Protein AF-A0A3P2RAH0-F1 (afdb_monomer_lite)

Sequence (62 aa):
MNKHNVDKHFKTTFQNKFVSKGRVGRCIREKHVSEIGDLLLVNFGVVSIWCFKRDLVEVGES

Secondary structure (DSSP, 8-state):
-------EEEEE---BTTB-TTEEEEEEEEEEETTTEEEEEEE-SS-EEEEEGGGEEE----

Organism: Weissella viridescens (NCBI:txid1629)

pLDDT: mean 72.08, std 13.85, range [40.5, 87.5]

Foldseek 3Di:
DDFPQPFFKWWAQDPDPVDHGTAIWTFGGWDADPPQGIWTFTDRPVDTDIDHPVRIDTDDDD

Structure (mmCIF, N/CA/C/O backbone):
data_AF-A0A3P2RAH0-F1
#
_entry.id   AF-A0A3P2RAH0-F1
#
loop_
_atom_site.group_PDB
_atom_site.id
_atom_site.type_symbol
_atom_site.label_atom_id
_atom_site.label_alt_id
_atom_site.label_comp_id
_atom_site.label_asym_id
_atom_site.label_entity_id
_atom_site.label_seq_id
_atom_site.pdbx_PDB_ins_code
_atom_site.Cartn_x
_atom_site.Cartn_y
_atom_site.Cartn_z
_atom_site.occupancy
_atom_site.B_iso_or_equiv
_atom_site.auth_seq_id
_atom_site.auth_comp_id
_atom_site.auth_asym_id
_atom_site.auth_atom_id
_atom_site.pdbx_PDB_model_num
ATOM 1 N N . MET A 1 1 ? 19.496 -6.393 -7.177 1.00 40.50 1 MET A N 1
ATOM 2 C CA . MET A 1 1 ? 18.501 -5.791 -6.259 1.00 40.50 1 MET A CA 1
ATOM 3 C C . MET A 1 1 ? 17.523 -6.871 -5.830 1.00 40.50 1 MET A C 1
ATOM 5 O O . MET A 1 1 ? 16.669 -7.248 -6.625 1.00 40.50 1 MET A O 1
ATOM 9 N N . ASN A 1 2 ? 17.690 -7.408 -4.619 1.00 42.56 2 ASN A N 1
ATOM 10 C CA . ASN A 1 2 ? 16.764 -8.381 -4.039 1.00 42.56 2 ASN A CA 1
ATOM 11 C C . ASN A 1 2 ? 15.382 -7.737 -3.893 1.00 42.56 2 ASN A C 1
ATOM 13 O O . ASN A 1 2 ? 15.243 -6.697 -3.252 1.00 42.56 2 ASN A O 1
ATOM 17 N N . LYS A 1 3 ? 14.363 -8.341 -4.512 1.00 46.44 3 LYS A N 1
ATOM 18 C CA . LYS A 1 3 ? 12.965 -8.038 -4.206 1.00 46.44 3 LYS A CA 1
ATOM 19 C C . LYS A 1 3 ? 12.709 -8.553 -2.790 1.00 46.44 3 LYS A C 1
ATOM 21 O O . LYS A 1 3 ? 12.390 -9.723 -2.616 1.00 46.44 3 LYS A O 1
ATOM 26 N N . HIS A 1 4 ? 12.893 -7.707 -1.782 1.00 55.25 4 HIS A N 1
ATOM 27 C CA . HIS A 1 4 ? 12.292 -7.969 -0.482 1.00 55.25 4 HIS A CA 1
ATOM 28 C C . HIS A 1 4 ? 10.776 -7.920 -0.695 1.00 55.25 4 HIS A C 1
ATOM 30 O O . HIS A 1 4 ? 10.206 -6.850 -0.908 1.00 55.25 4 HIS A O 1
ATOM 36 N N . ASN A 1 5 ? 10.139 -9.091 -0.742 1.00 52.56 5 AS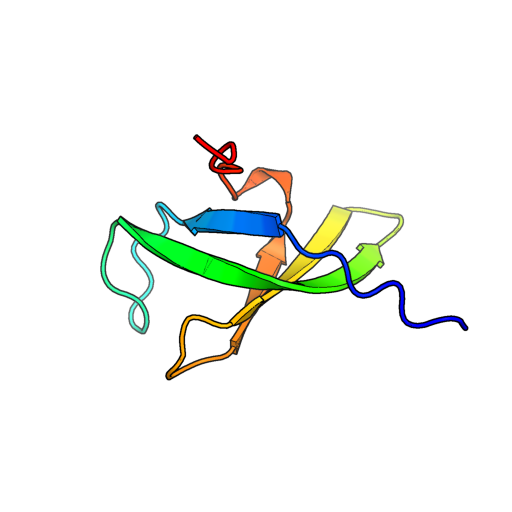N A N 1
ATOM 37 C CA . ASN A 1 5 ? 8.694 -9.183 -0.599 1.00 52.56 5 ASN A CA 1
ATOM 38 C C . ASN A 1 5 ? 8.391 -8.738 0.834 1.00 52.56 5 ASN A C 1
ATOM 40 O O . ASN A 1 5 ? 8.586 -9.498 1.778 1.00 52.56 5 ASN A O 1
ATOM 44 N N . VAL A 1 6 ? 8.020 -7.470 0.991 1.00 64.19 6 VAL A N 1
ATOM 45 C CA . VAL A 1 6 ? 7.574 -6.917 2.268 1.00 64.19 6 VAL A CA 1
ATOM 46 C C . VAL A 1 6 ? 6.138 -7.376 2.455 1.00 64.19 6 VAL A C 1
ATOM 48 O O . VAL A 1 6 ? 5.228 -6.773 1.895 1.00 64.19 6 VAL A O 1
ATOM 51 N N . ASP A 1 7 ? 5.946 -8.470 3.183 1.00 69.94 7 ASP A N 1
ATOM 52 C CA . ASP A 1 7 ? 4.613 -8.996 3.451 1.00 69.94 7 ASP A CA 1
ATOM 53 C C . ASP A 1 7 ? 3.983 -8.276 4.643 1.00 69.94 7 ASP A C 1
ATOM 55 O O . ASP A 1 7 ? 4.183 -8.645 5.795 1.00 69.94 7 ASP A O 1
ATOM 59 N N . LYS A 1 8 ? 3.290 -7.175 4.359 1.00 76.75 8 LYS A N 1
ATOM 60 C CA . LYS A 1 8 ? 2.611 -6.358 5.367 1.00 76.75 8 LYS A CA 1
ATOM 61 C C . LYS A 1 8 ? 1.238 -5.954 4.861 1.00 7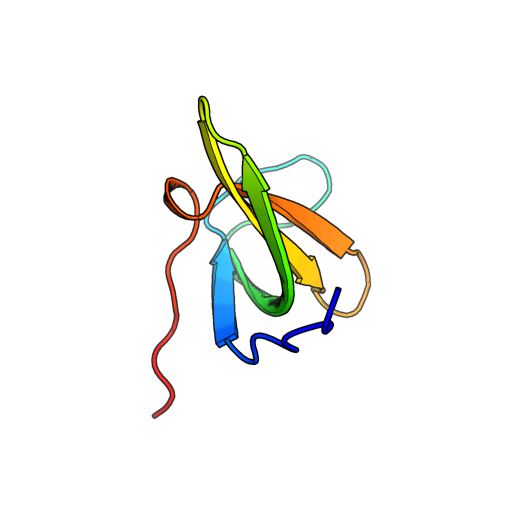6.75 8 LYS A C 1
A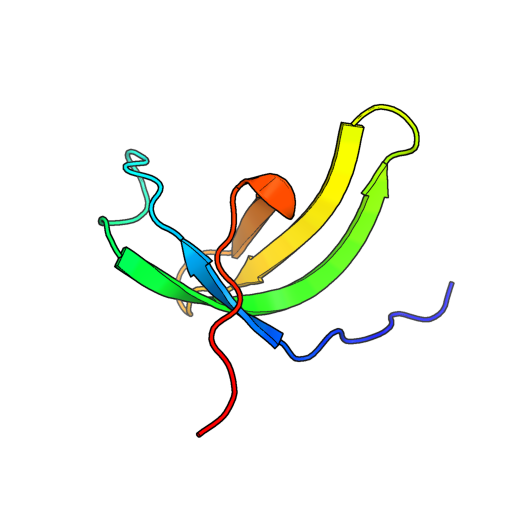TOM 63 O O . LYS A 1 8 ? 1.083 -5.563 3.697 1.00 76.75 8 LYS A O 1
ATOM 68 N N . HIS A 1 9 ? 0.253 -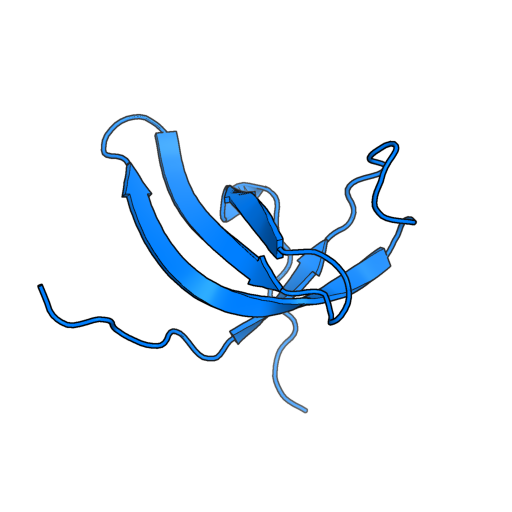6.007 5.746 1.00 79.25 9 HIS A N 1
ATOM 69 C CA . HIS A 1 9 ? -1.098 -5.550 5.461 1.00 79.25 9 HIS A CA 1
ATOM 70 C C . HIS A 1 9 ? -1.230 -4.071 5.816 1.00 79.25 9 HIS A C 1
ATOM 72 O O . HIS A 1 9 ? -0.921 -3.644 6.926 1.00 79.25 9 HIS A O 1
ATOM 78 N N . PHE A 1 10 ? -1.713 -3.279 4.865 1.00 76.38 10 PHE A N 1
ATOM 79 C CA . PHE A 1 10 ? -1.939 -1.853 5.053 1.00 76.38 10 PHE A CA 1
ATOM 80 C C . PHE A 1 10 ? -3.398 -1.520 4.802 1.00 76.38 10 PHE A C 1
ATOM 82 O O . PHE A 1 10 ? -3.968 -1.872 3.768 1.00 76.38 10 PHE A O 1
ATOM 89 N N . LYS A 1 11 ? -3.998 -0.792 5.738 1.00 72.19 11 LYS A N 1
ATOM 90 C CA . LYS A 1 11 ? -5.282 -0.137 5.547 1.00 72.19 11 LYS A CA 1
ATOM 91 C C . LYS A 1 11 ? -5.032 1.253 5.000 1.00 72.19 11 LYS A C 1
ATOM 93 O O . LYS A 1 11 ? -4.246 2.023 5.553 1.00 72.19 11 LYS A O 1
ATOM 98 N N . THR A 1 12 ? -5.726 1.582 3.920 1.00 67.38 12 THR A N 1
ATOM 99 C CA . THR A 1 12 ? -5.657 2.924 3.347 1.00 67.38 12 THR A CA 1
ATOM 100 C C . THR A 1 12 ? -6.946 3.656 3.660 1.00 67.38 12 THR A C 1
ATOM 102 O O . THR A 1 12 ? -8.057 3.165 3.438 1.00 67.38 12 THR A O 1
ATOM 105 N N . THR A 1 13 ? -6.797 4.849 4.226 1.00 58.59 13 THR A N 1
ATOM 106 C CA . THR A 1 13 ? -7.919 5.749 4.520 1.00 58.59 13 THR A CA 1
ATOM 107 C C . THR A 1 13 ? -8.051 6.824 3.442 1.00 58.59 13 THR A C 1
ATOM 109 O O . THR A 1 13 ? -8.681 7.854 3.662 1.00 58.59 13 THR A O 1
ATOM 112 N N . PHE A 1 14 ? -7.472 6.597 2.258 1.00 52.16 14 PHE A N 1
ATOM 113 C CA . PHE A 1 14 ? -7.604 7.522 1.142 1.00 52.16 14 PHE A CA 1
ATOM 114 C C . PHE A 1 14 ? -8.967 7.364 0.485 1.00 52.16 14 PHE A C 1
ATOM 116 O O . PHE A 1 14 ? -9.367 6.285 0.056 1.00 52.16 14 PHE A O 1
ATOM 123 N N . GLN A 1 15 ? -9.676 8.482 0.382 1.00 46.09 15 GLN A N 1
ATOM 124 C CA . GLN A 1 15 ? -10.863 8.618 -0.444 1.00 46.09 15 GLN A CA 1
ATOM 125 C C . GLN A 1 15 ? -10.397 8.950 -1.866 1.00 46.09 15 GLN A C 1
ATOM 127 O O . GLN A 1 15 ? -10.420 10.104 -2.278 1.00 46.09 15 GLN A O 1
ATOM 132 N N . ASN A 1 16 ? -9.883 7.960 -2.596 1.00 46.03 16 ASN A N 1
ATOM 133 C CA . ASN A 1 16 ? -9.500 8.154 -3.994 1.00 46.03 16 ASN A CA 1
ATOM 134 C C . ASN A 1 16 ? -10.657 7.715 -4.906 1.00 46.03 16 ASN A C 1
ATOM 136 O O . ASN A 1 16 ? -11.386 6.785 -4.568 1.00 46.03 16 ASN A O 1
ATOM 140 N N . LYS A 1 17 ? -10.811 8.339 -6.082 1.00 50.72 17 LYS A N 1
ATOM 141 C CA . LYS A 1 17 ? -11.856 8.018 -7.077 1.00 50.72 17 LYS A CA 1
ATOM 142 C C . LYS A 1 17 ? -11.915 6.527 -7.459 1.00 50.72 17 LYS A C 1
ATOM 144 O O . LYS A 1 17 ? -12.935 6.083 -7.969 1.00 50.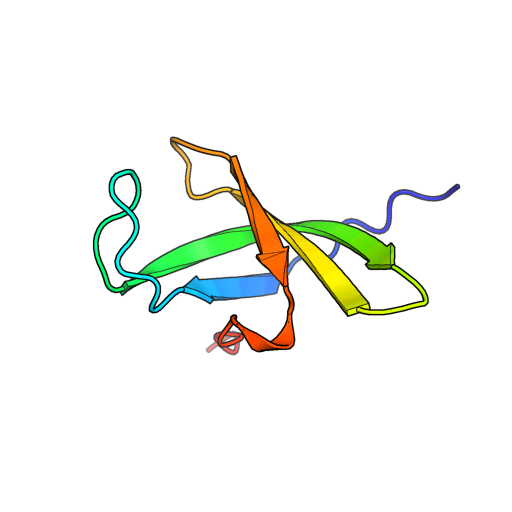72 17 LYS A O 1
ATOM 149 N N . PHE A 1 18 ? -10.841 5.772 -7.211 1.00 51.38 18 PHE A N 1
ATOM 150 C CA . PHE A 1 18 ? -10.680 4.374 -7.621 1.00 51.38 18 PHE A CA 1
ATOM 151 C C . PHE A 1 18 ? -10.721 3.352 -6.475 1.00 51.38 18 PHE A C 1
ATOM 153 O O . PHE A 1 18 ? -10.887 2.162 -6.734 1.00 51.38 18 PHE A O 1
ATOM 160 N N . VAL A 1 19 ? -10.570 3.775 -5.214 1.00 55.81 19 VAL A N 1
ATOM 161 C CA . VAL A 1 19 ? -10.551 2.864 -4.057 1.00 55.81 19 VAL A CA 1
ATOM 162 C C . VAL A 1 19 ? -11.465 3.435 -2.983 1.00 55.81 19 VAL A C 1
ATOM 164 O O . VAL A 1 19 ? -11.234 4.523 -2.462 1.00 55.81 19 VAL A O 1
ATOM 167 N N . SER A 1 20 ? -12.535 2.699 -2.680 1.00 54.88 20 SER A N 1
ATOM 168 C CA . SER A 1 20 ? -13.483 3.033 -1.615 1.00 54.88 20 SER A CA 1
ATOM 169 C C . SER A 1 20 ? -12.756 3.231 -0.282 1.00 54.88 20 SER A C 1
ATOM 171 O O . SER A 1 20 ? -11.808 2.498 0.008 1.00 54.88 20 SER A O 1
ATOM 173 N N . LYS A 1 21 ? -13.235 4.160 0.558 1.00 59.78 21 LYS A N 1
ATOM 174 C CA . LYS A 1 21 ? -12.686 4.386 1.905 1.00 59.78 21 LYS A CA 1
ATOM 175 C C . LYS A 1 21 ? -12.551 3.063 2.674 1.00 59.78 21 LYS A C 1
ATOM 177 O O . LYS A 1 21 ? -13.517 2.310 2.767 1.00 59.78 21 LYS A O 1
ATOM 182 N N . GLY A 1 22 ? -11.378 2.823 3.264 1.00 65.31 22 GLY A N 1
ATOM 183 C CA . GLY A 1 22 ? -11.185 1.804 4.298 1.00 65.31 22 GLY A CA 1
ATOM 184 C C . GLY A 1 22 ? -10.857 0.387 3.822 1.00 65.31 22 GLY A C 1
ATOM 185 O O . GLY A 1 22 ? -11.140 -0.552 4.564 1.00 65.31 22 GLY A O 1
ATOM 186 N N . ARG A 1 23 ? -10.252 0.204 2.640 1.00 72.75 23 ARG A N 1
ATOM 187 C CA . ARG A 1 23 ? -9.782 -1.121 2.193 1.00 72.75 23 ARG A CA 1
ATOM 188 C C . ARG A 1 23 ? -8.412 -1.478 2.772 1.00 72.75 23 ARG A C 1
ATOM 190 O O . ARG A 1 23 ? -7.522 -0.632 2.863 1.00 72.75 23 ARG A O 1
ATOM 197 N N . VAL A 1 24 ? -8.258 -2.753 3.121 1.00 81.19 24 VAL A N 1
ATOM 198 C CA . VAL A 1 24 ? -6.970 -3.368 3.460 1.00 81.19 24 VAL A CA 1
ATOM 199 C C . VAL A 1 24 ? -6.387 -3.975 2.189 1.00 81.19 24 VAL A C 1
ATOM 201 O O . VAL A 1 24 ? -7.096 -4.644 1.438 1.00 81.19 24 VAL A O 1
ATOM 204 N N . GLY A 1 25 ? -5.116 -3.705 1.926 1.00 82.94 25 GLY A N 1
ATOM 205 C CA . GLY A 1 25 ? -4.361 -4.293 0.831 1.00 82.94 25 GLY A CA 1
ATOM 206 C C . GLY A 1 25 ? -3.033 -4.847 1.327 1.00 82.94 25 GLY A C 1
ATOM 207 O O . GLY A 1 25 ? -2.556 -4.496 2.407 1.00 82.94 25 GLY A O 1
ATOM 208 N N . ARG A 1 26 ? -2.434 -5.722 0.526 1.00 85.44 26 ARG A N 1
ATOM 209 C CA . ARG A 1 26 ? -1.144 -6.344 0.823 1.00 85.44 26 ARG A CA 1
ATOM 210 C C . ARG A 1 26 ? -0.043 -5.567 0.119 1.00 85.44 26 ARG A C 1
ATOM 212 O O . ARG A 1 26 ? -0.108 -5.371 -1.098 1.00 85.44 26 ARG A O 1
ATOM 219 N N . CYS A 1 27 ? 0.954 -5.107 0.865 1.00 85.31 27 CYS A N 1
ATOM 220 C CA . CYS A 1 27 ? 2.173 -4.609 0.247 1.00 85.31 27 CYS A CA 1
ATOM 221 C C . CYS A 1 27 ? 2.876 -5.772 -0.448 1.00 85.31 27 CYS A C 1
ATOM 223 O O . CYS A 1 27 ? 2.987 -6.863 0.100 1.00 85.31 27 CYS A O 1
ATOM 225 N N . ILE A 1 28 ? 3.318 -5.546 -1.678 1.00 86.50 28 ILE A N 1
ATOM 226 C CA . ILE A 1 28 ? 4.073 -6.546 -2.441 1.00 86.50 28 ILE A CA 1
ATOM 227 C C . ILE A 1 28 ? 5.424 -6.008 -2.909 1.00 86.50 28 ILE A C 1
ATOM 229 O O . ILE A 1 28 ? 6.220 -6.745 -3.489 1.00 86.50 28 ILE A O 1
ATOM 233 N N . ARG A 1 29 ? 5.690 -4.713 -2.693 1.00 85.06 29 ARG A N 1
ATOM 234 C CA . ARG A 1 29 ? 6.967 -4.079 -3.027 1.00 85.06 29 ARG A CA 1
ATOM 235 C C . ARG A 1 29 ? 7.146 -2.761 -2.284 1.00 85.06 29 ARG A C 1
ATOM 237 O O . ARG A 1 29 ? 6.237 -1.940 -2.269 1.00 85.06 29 ARG A O 1
ATOM 244 N N . GLU A 1 30 ? 8.354 -2.519 -1.794 1.00 82.75 30 GLU A N 1
ATOM 245 C CA . GLU A 1 30 ? 8.793 -1.223 -1.270 1.00 82.75 30 GLU A CA 1
ATOM 246 C C . GLU A 1 30 ? 9.830 -0.601 -2.218 1.00 82.75 30 GLU A C 1
ATOM 248 O O . GLU A 1 30 ? 10.626 -1.297 -2.861 1.00 82.75 30 GLU A O 1
ATOM 253 N N . LYS A 1 31 ? 9.786 0.724 -2.355 1.00 83.19 31 LYS A N 1
ATOM 254 C CA . LYS A 1 31 ? 10.774 1.534 -3.062 1.00 83.19 31 LYS A CA 1
ATOM 255 C C . LYS A 1 31 ? 11.133 2.723 -2.178 1.00 83.19 31 LYS A C 1
ATOM 257 O O . LYS A 1 31 ? 10.291 3.580 -1.930 1.00 83.19 31 LYS A O 1
ATOM 262 N N . HIS A 1 32 ? 12.394 2.808 -1.775 1.00 80.38 32 HIS A N 1
ATOM 263 C CA . HIS A 1 32 ? 12.911 3.989 -1.093 1.00 80.38 32 HIS A CA 1
ATOM 264 C C . HIS A 1 32 ? 13.065 5.142 -2.086 1.00 80.38 32 HIS A C 1
ATOM 266 O O . HIS A 1 32 ? 13.710 4.993 -3.129 1.00 80.38 32 HIS A O 1
ATOM 272 N N . VAL A 1 33 ? 12.455 6.283 -1.772 1.00 80.31 33 VAL A N 1
ATOM 273 C CA . VAL A 1 33 ? 12.607 7.530 -2.522 1.00 80.31 33 VAL A CA 1
ATOM 274 C C . VAL A 1 33 ? 13.265 8.534 -1.581 1.00 80.31 33 VAL A C 1
ATOM 276 O O . VAL A 1 33 ? 12.637 9.022 -0.645 1.00 80.31 33 VAL A O 1
ATOM 279 N N . SER A 1 34 ? 14.544 8.821 -1.827 1.00 73.88 34 SER A N 1
ATOM 280 C CA . SER A 1 34 ? 15.453 9.558 -0.933 1.00 73.88 34 SER A CA 1
ATOM 281 C C . SER A 1 34 ? 14.968 10.943 -0.488 1.00 73.88 34 SER A C 1
ATOM 283 O O . SER A 1 34 ? 15.448 11.451 0.517 1.00 73.88 34 SER A O 1
ATOM 285 N N . GLU A 1 35 ? 14.005 11.539 -1.189 1.00 70.56 35 GLU A N 1
ATOM 286 C CA . GLU A 1 35 ? 13.515 12.899 -0.922 1.00 70.56 35 GLU A CA 1
ATOM 287 C C . GLU A 1 35 ? 12.122 12.945 -0.271 1.00 70.56 35 GLU A C 1
ATOM 289 O O . GLU A 1 35 ? 11.733 13.972 0.278 1.00 70.56 35 GLU A O 1
ATOM 294 N N . ILE A 1 36 ? 11.346 11.855 -0.337 1.00 69.75 36 ILE A N 1
ATOM 295 C CA . ILE A 1 36 ? 9.904 11.869 -0.002 1.00 69.75 36 ILE A CA 1
ATOM 296 C C . ILE A 1 36 ? 9.519 10.728 0.963 1.00 69.75 36 ILE A C 1
ATOM 298 O O . ILE A 1 36 ? 8.411 10.700 1.500 1.00 69.75 36 ILE A O 1
ATOM 302 N N . GLY A 1 37 ? 10.452 9.812 1.236 1.00 76.44 37 GLY A N 1
ATOM 303 C CA . GLY A 1 37 ? 10.270 8.661 2.116 1.00 76.44 37 GLY A CA 1
ATOM 304 C C . GLY A 1 37 ? 9.991 7.364 1.354 1.00 76.44 37 GLY A C 1
ATOM 305 O O . GLY A 1 37 ? 10.305 7.221 0.170 1.00 76.44 37 GLY A O 1
ATOM 306 N N . ASP A 1 38 ? 9.410 6.392 2.051 1.00 81.06 38 ASP A N 1
ATOM 307 C CA . ASP A 1 38 ? 9.169 5.060 1.496 1.00 81.06 38 ASP A CA 1
ATOM 308 C C . ASP A 1 38 ? 7.879 5.041 0.666 1.00 81.06 38 ASP A C 1
ATOM 310 O O . ASP A 1 38 ? 6.811 5.448 1.137 1.00 81.06 38 ASP A O 1
ATOM 314 N N . LEU A 1 39 ? 7.971 4.534 -0.563 1.00 86.94 39 LEU A N 1
ATOM 315 C CA . LEU A 1 39 ? 6.829 4.243 -1.423 1.00 86.94 39 LEU A CA 1
ATOM 316 C C . LEU A 1 39 ? 6.522 2.747 -1.361 1.00 86.94 39 LEU A C 1
ATOM 318 O O . LEU A 1 39 ? 7.398 1.914 -1.590 1.00 86.94 39 LEU A O 1
ATOM 322 N N . LEU A 1 40 ? 5.268 2.398 -1.110 1.00 86.56 40 LEU A N 1
ATOM 323 C CA . LEU A 1 40 ? 4.778 1.027 -1.062 1.00 86.56 40 LEU A CA 1
ATOM 324 C C . LEU A 1 40 ? 3.834 0.775 -2.233 1.00 86.56 40 LEU A C 1
ATOM 326 O O . LEU A 1 40 ? 2.926 1.564 -2.487 1.00 86.56 40 LEU A O 1
ATOM 330 N N . LEU A 1 41 ? 4.034 -0.332 -2.943 1.00 87.50 41 LEU A N 1
ATOM 331 C CA . LEU A 1 41 ? 3.073 -0.848 -3.909 1.00 87.50 41 LEU A CA 1
ATOM 332 C C . LEU A 1 41 ? 2.116 -1.781 -3.174 1.00 87.50 41 LEU A C 1
ATOM 334 O O . LEU A 1 41 ? 2.487 -2.898 -2.801 1.00 87.50 41 LEU A O 1
ATOM 338 N N . VAL A 1 42 ? 0.886 -1.316 -2.984 1.00 86.25 42 VAL A N 1
ATOM 339 C CA . VAL A 1 42 ? -0.165 -2.050 -2.278 1.00 86.25 42 VAL A CA 1
ATOM 340 C C . VAL A 1 42 ? -1.147 -2.626 -3.288 1.00 86.25 42 VAL A C 1
ATOM 342 O O . VAL A 1 42 ? -1.679 -1.904 -4.133 1.00 86.25 42 VAL A O 1
ATOM 345 N N . ASN A 1 43 ? -1.392 -3.931 -3.193 1.00 86.69 43 ASN A N 1
ATOM 346 C CA . ASN A 1 43 ? -2.373 -4.647 -3.994 1.00 86.69 43 ASN A CA 1
ATOM 347 C C . ASN A 1 43 ? -3.654 -4.884 -3.175 1.00 86.69 43 ASN A C 1
ATOM 349 O O . ASN A 1 43 ? -3.615 -5.497 -2.109 1.00 86.69 43 ASN A O 1
ATOM 353 N N . PHE A 1 44 ? -4.794 -4.419 -3.691 1.00 80.38 44 PHE A N 1
ATOM 354 C CA . PHE A 1 44 ? -6.130 -4.597 -3.100 1.00 80.38 44 PHE A CA 1
ATOM 355 C C . PHE A 1 44 ? -6.931 -5.728 -3.768 1.00 80.38 44 PHE A C 1
ATOM 357 O O . PHE A 1 44 ? -8.161 -5.699 -3.782 1.00 80.38 44 PHE A O 1
ATOM 364 N N . GLY A 1 45 ? -6.253 -6.674 -4.419 1.00 80.94 45 GLY A N 1
ATOM 365 C CA . GLY A 1 45 ? -6.838 -7.796 -5.159 1.00 80.94 45 GLY A CA 1
ATOM 366 C C . GLY A 1 45 ? -7.308 -7.437 -6.572 1.00 80.94 45 GLY A C 1
ATOM 367 O O . GLY A 1 45 ? -7.120 -8.224 -7.491 1.00 80.94 45 GLY A O 1
ATOM 368 N N . VAL A 1 46 ? -7.870 -6.239 -6.765 1.00 79.56 46 VAL A N 1
ATOM 369 C CA . VAL A 1 46 ? -8.379 -5.762 -8.073 1.00 79.56 46 VAL A CA 1
ATOM 370 C C . VAL A 1 46 ? -7.530 -4.660 -8.702 1.00 79.56 46 VAL A C 1
ATOM 372 O O . VAL A 1 46 ? -7.572 -4.444 -9.908 1.00 79.56 46 VAL A O 1
ATOM 375 N N . VAL A 1 47 ? -6.770 -3.936 -7.884 1.00 80.94 47 VAL A N 1
ATOM 376 C CA . VAL A 1 47 ? -5.940 -2.810 -8.310 1.00 80.94 47 VAL A CA 1
ATOM 377 C C . VAL A 1 47 ? -4.672 -2.783 -7.474 1.00 80.94 47 VAL A C 1
ATOM 379 O O . VAL A 1 47 ? -4.692 -3.132 -6.292 1.00 80.94 47 VAL A O 1
ATOM 382 N N . SER A 1 48 ? -3.571 -2.360 -8.089 1.00 85.56 48 SER A N 1
ATOM 383 C CA . SER A 1 48 ? -2.310 -2.086 -7.403 1.00 85.56 48 SER A CA 1
ATOM 384 C C . SER A 1 48 ? -1.993 -0.601 -7.495 1.00 85.56 48 SER A C 1
ATOM 386 O O . SER A 1 48 ? -2.093 -0.017 -8.573 1.00 85.56 48 SER A O 1
ATOM 388 N N . ILE A 1 49 ? -1.635 0.015 -6.369 1.00 84.50 49 ILE A N 1
ATOM 389 C CA . ILE A 1 49 ? -1.399 1.460 -6.273 1.00 84.50 49 ILE A CA 1
ATOM 390 C C . ILE A 1 49 ? -0.111 1.717 -5.497 1.00 84.50 49 ILE A C 1
ATOM 392 O O . ILE A 1 49 ? 0.169 1.045 -4.505 1.00 84.50 49 ILE A O 1
ATOM 396 N N . TRP A 1 50 ? 0.666 2.699 -5.954 1.00 86.06 50 TRP A N 1
ATOM 397 C CA . TRP A 1 50 ? 1.785 3.238 -5.191 1.00 86.06 50 TRP A CA 1
ATOM 398 C C . TRP A 1 50 ? 1.287 4.261 -4.172 1.00 86.06 50 TRP A C 1
ATOM 400 O O . TRP A 1 50 ? 0.620 5.231 -4.531 1.00 86.06 50 TRP A O 1
ATOM 410 N N . CYS A 1 51 ? 1.633 4.049 -2.910 1.00 82.25 51 CYS A N 1
ATOM 411 C CA . CYS A 1 51 ? 1.268 4.905 -1.790 1.00 82.25 51 CYS A CA 1
ATOM 412 C C . CYS A 1 51 ? 2.521 5.268 -0.993 1.00 82.25 51 CYS A C 1
ATOM 414 O O . CYS A 1 51 ? 3.431 4.450 -0.875 1.00 82.25 51 CYS A O 1
ATOM 416 N N . PHE A 1 52 ? 2.576 6.463 -0.410 1.00 83.50 52 PHE A N 1
ATOM 417 C CA . PHE A 1 52 ? 3.619 6.758 0.570 1.00 83.50 52 PHE A CA 1
ATOM 418 C C . PHE A 1 52 ? 3.317 6.026 1.875 1.00 83.50 52 PHE A C 1
ATOM 420 O O . PHE A 1 52 ? 2.176 5.968 2.315 1.00 83.50 52 PHE A O 1
ATOM 427 N N . LYS A 1 53 ? 4.336 5.496 2.541 1.00 79.50 53 LYS A N 1
ATOM 428 C CA . LYS A 1 53 ? 4.173 4.777 3.812 1.00 79.50 53 LYS A CA 1
ATOM 429 C C . LYS A 1 53 ? 3.535 5.627 4.912 1.00 79.50 53 LYS A C 1
ATOM 431 O O . LYS A 1 53 ? 2.711 5.122 5.660 1.00 79.50 53 LYS A O 1
ATOM 436 N N . ARG A 1 54 ? 3.851 6.927 4.960 1.00 80.31 54 ARG A N 1
ATOM 437 C CA . ARG A 1 54 ? 3.262 7.893 5.914 1.00 80.31 54 ARG A CA 1
ATOM 438 C C . ARG A 1 54 ? 1.746 8.072 5.762 1.00 80.31 54 ARG A C 1
ATOM 440 O O . ARG A 1 54 ? 1.084 8.527 6.684 1.00 80.31 54 ARG A O 1
ATOM 447 N N . ASP A 1 55 ? 1.230 7.717 4.592 1.00 78.00 55 ASP A N 1
ATOM 448 C CA . ASP A 1 55 ? -0.171 7.834 4.202 1.00 78.00 55 ASP A CA 1
ATOM 449 C C . ASP A 1 55 ? -0.942 6.521 4.478 1.00 78.00 55 ASP A C 1
ATOM 451 O O . ASP A 1 55 ? -2.137 6.397 4.197 1.00 78.00 55 ASP A O 1
ATOM 455 N N . LEU A 1 56 ? -0.265 5.508 5.023 1.00 78.81 56 LEU A N 1
ATOM 456 C CA . LEU A 1 56 ? -0.797 4.173 5.251 1.00 78.81 56 LEU A CA 1
ATOM 457 C C . LEU A 1 56 ? -0.841 3.853 6.744 1.00 78.81 56 LEU A C 1
ATOM 459 O O . LEU A 1 56 ? 0.040 4.237 7.507 1.00 78.81 56 LEU A O 1
ATOM 463 N N . VAL A 1 57 ? -1.853 3.086 7.146 1.00 82.81 57 VAL A N 1
ATOM 464 C CA . VAL A 1 57 ? -1.930 2.507 8.489 1.00 82.81 57 VAL A CA 1
ATOM 465 C C . VAL A 1 57 ? -1.611 1.024 8.363 1.00 82.81 57 VAL A C 1
ATOM 467 O O . VAL A 1 57 ? -2.376 0.279 7.751 1.00 82.81 57 VAL A O 1
ATOM 470 N N . GLU A 1 58 ? -0.469 0.595 8.898 1.00 80.88 58 GLU A N 1
ATOM 471 C CA . GLU A 1 58 ? -0.148 -0.831 9.003 1.00 80.88 58 GLU A CA 1
ATOM 472 C C . GLU A 1 58 ? -1.166 -1.495 9.938 1.00 80.88 58 GLU A C 1
ATOM 474 O O . GLU A 1 58 ? -1.426 -1.005 11.038 1.00 80.88 58 GLU A O 1
ATOM 479 N N . VAL A 1 59 ? -1.788 -2.578 9.479 1.00 79.88 59 VAL A N 1
ATOM 480 C CA . VAL A 1 59 ? -2.687 -3.386 10.304 1.00 79.88 59 VAL A CA 1
ATOM 481 C C . VAL A 1 59 ? -1.837 -4.512 10.869 1.00 79.88 59 VAL A C 1
ATOM 483 O O . VAL A 1 59 ? -1.301 -5.305 10.098 1.00 79.88 59 VAL A O 1
ATOM 486 N N . GLY A 1 60 ? -1.673 -4.551 12.192 1.00 66.31 60 GLY A N 1
ATOM 487 C CA . GLY A 1 60 ? -0.967 -5.653 12.843 1.00 66.31 60 GLY A CA 1
ATOM 488 C C . GLY A 1 60 ? -1.666 -6.986 12.572 1.00 66.31 60 GLY A C 1
ATOM 489 O O . GLY A 1 60 ? -2.897 -7.037 12.516 1.00 66.31 60 GLY A O 1
ATOM 490 N N . GLU A 1 61 ? -0.886 -8.051 12.399 1.00 57.84 61 GLU A N 1
ATOM 491 C CA . GLU A 1 61 ? -1.411 -9.418 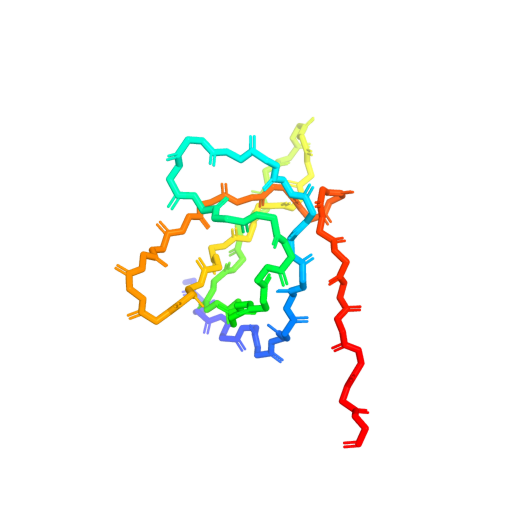12.414 1.00 57.84 61 GLU A CA 1
ATOM 492 C C . GLU A 1 61 ? -1.954 -9.699 13.826 1.00 57.84 61 GLU A C 1
ATOM 494 O O . GLU A 1 61 ? -1.234 -9.529 14.811 1.00 57.84 61 GLU A O 1
ATOM 499 N N . SER A 1 62 ? -3.247 -10.021 13.929 1.00 45.50 62 SER A N 1
ATOM 500 C CA . SER A 1 62 ? -3.852 -10.607 15.137 1.00 45.50 62 SER A CA 1
ATOM 501 C C . SER A 1 62 ? -3.829 -12.120 15.031 1.00 45.50 62 SER A C 1
ATOM 503 O O . SER A 1 62 ? -4.066 -12.609 13.902 1.00 45.50 62 SER A O 1
#

Radius of gyration: 11.42 Å; chains: 1; bounding box: 32×24×23 Å